Protein AF-A0A409X1B3-F1 (afdb_monomer)

Organism: Psilocybe cyanescens (NCBI:txid93625)

Foldseek 3Di:
DLVLLLQLLCCLQCVVVVVVVVVVVVVVVVVVCVVCVPPDDPVRVVVVVLVVCVVVVVPPDDSPDDPVVPPPVPVPNDPVDDDDPVVVVPDDPPDDDPVPDPDQVVCVVVVNHDRDPVNNVVLCVQCPPDDSHDCPVPSSPVVSVVSSVSVVVVVD

pLDDT: mean 72.71, std 12.33, range [49.03, 90.94]

Sequence (156 aa):
MELPVNCICFFLVYHHCIQHSFNETVVSWNLHKVCTAGNKSPLALYQINHEHAINQVYWTGDLGDDVEDVEEEGYGRDPEESSPPADELKVDPKAANYNKFPDTEHERNAGLFINDDEEIKQARGHLDGMDLEADDGNFGIDIYCIAVSRLATLME

Secondary structure (DSSP, 8-state):
-HHHHHHHHHHHHHHHHHHHHHHHHHHHHHHHHHHTTTPPPHHHHHHHHHHHHHHTTS--S---S-GGGS-TTTTT--TTSPPPPHHHHS---SS--GGG-SSHHHHHHTT-PPPPHHHHHHHHHHTTT--TT---SSTTHHHHHHHHHHHHHH--

Radius of gyration: 26.21 Å; Cα contacts (8 Å, |Δi|>4): 55; chains: 1; bounding box: 46×42×72 Å

Structure (mmCIF, N/CA/C/O backbone):
data_AF-A0A409X1B3-F1
#
_entry.id   AF-A0A409X1B3-F1
#
loop_
_atom_site.group_PDB
_atom_site.id
_atom_site.type_symbol
_atom_site.label_atom_id
_atom_site.label_alt_id
_atom_site.label_comp_id
_atom_site.label_asym_id
_atom_site.label_entity_id
_atom_site.label_seq_id
_atom_site.pdbx_PDB_ins_code
_atom_site.Cartn_x
_atom_site.Cartn_y
_atom_site.Cartn_z
_atom_site.occupancy
_atom_site.B_iso_or_equiv
_atom_site.auth_seq_id
_atom_site.auth_comp_id
_atom_site.auth_asym_id
_atom_site.auth_atom_id
_atom_site.pdbx_PDB_model_num
ATOM 1 N N . MET A 1 1 ? -10.830 9.463 22.609 1.00 49.03 1 MET A N 1
ATOM 2 C CA . MET A 1 1 ? -10.888 7.989 22.521 1.00 49.03 1 MET A CA 1
ATOM 3 C C . MET A 1 1 ? -11.023 7.482 21.081 1.00 49.03 1 MET A C 1
ATOM 5 O O . MET A 1 1 ? -10.736 6.323 20.848 1.00 49.03 1 MET A O 1
ATOM 9 N N . GLU A 1 2 ? -11.382 8.333 20.108 1.00 57.16 2 GLU A N 1
ATOM 10 C CA . GLU A 1 2 ? -11.571 7.932 18.698 1.00 57.16 2 GLU A CA 1
ATOM 11 C C . GLU A 1 2 ? -10.265 7.784 17.894 1.00 57.16 2 GLU A C 1
ATOM 13 O O . GLU A 1 2 ? -10.163 6.922 17.028 1.00 57.16 2 GLU A O 1
ATOM 18 N N . LEU A 1 3 ? -9.240 8.593 18.187 1.00 63.16 3 LEU A N 1
ATOM 19 C CA . LEU A 1 3 ? -7.949 8.560 17.479 1.00 63.16 3 LEU A CA 1
ATOM 20 C C . LEU A 1 3 ? -7.246 7.182 17.524 1.00 63.16 3 LEU A C 1
ATOM 22 O O . LEU A 1 3 ? -6.857 6.704 16.462 1.00 63.16 3 LEU A O 1
ATOM 26 N N . PRO A 1 4 ? -7.123 6.499 18.683 1.00 76.38 4 PRO A N 1
ATOM 27 C CA . PRO A 1 4 ? -6.436 5.206 18.761 1.00 76.38 4 PRO A CA 1
ATOM 28 C C . PRO A 1 4 ? -7.137 4.090 17.976 1.00 76.38 4 PRO A C 1
ATOM 30 O O . PRO A 1 4 ? -6.485 3.345 17.251 1.00 76.38 4 PRO A O 1
ATOM 33 N N . VAL A 1 5 ? -8.4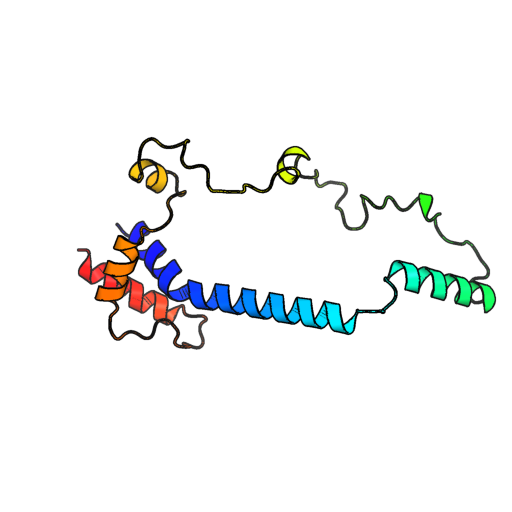70 4.004 18.073 1.00 82.06 5 VAL A N 1
ATOM 34 C CA . VAL A 1 5 ? -9.261 2.985 17.362 1.00 82.06 5 VAL A CA 1
ATOM 35 C C . VAL A 1 5 ? -9.111 3.153 15.857 1.00 82.06 5 VAL A C 1
ATOM 37 O O . VAL A 1 5 ? -8.856 2.184 15.147 1.00 82.06 5 VAL A O 1
ATOM 40 N N . ASN A 1 6 ? -9.197 4.394 15.374 1.00 84.62 6 ASN A N 1
ATOM 41 C CA . ASN A 1 6 ? -9.030 4.685 13.958 1.00 84.62 6 ASN A CA 1
ATOM 42 C C . ASN A 1 6 ? -7.631 4.303 13.461 1.00 84.62 6 ASN A C 1
ATOM 44 O O . ASN A 1 6 ? -7.535 3.646 12.429 1.00 84.62 6 ASN A O 1
ATOM 48 N N . CYS A 1 7 ? -6.562 4.639 14.194 1.00 83.44 7 CYS A N 1
ATOM 49 C CA . CYS A 1 7 ? -5.191 4.265 13.825 1.00 83.44 7 CYS A CA 1
ATOM 50 C C . CYS A 1 7 ? -4.994 2.746 13.732 1.00 83.44 7 CYS A C 1
ATOM 52 O O . CYS A 1 7 ? -4.337 2.259 12.809 1.00 83.44 7 CYS A O 1
ATOM 54 N N . ILE A 1 8 ? -5.571 1.988 14.666 1.00 86.88 8 ILE A N 1
ATOM 55 C CA . ILE A 1 8 ? -5.484 0.525 14.663 1.00 86.88 8 ILE A CA 1
ATOM 56 C C . ILE A 1 8 ? -6.303 -0.061 13.509 1.00 86.88 8 ILE A C 1
ATOM 58 O O . ILE A 1 8 ? -5.796 -0.912 12.780 1.00 86.88 8 ILE A O 1
ATOM 62 N N . CYS A 1 9 ? -7.528 0.421 13.282 1.00 88.06 9 CYS A N 1
ATOM 63 C CA . CYS A 1 9 ? -8.351 0.000 12.146 1.00 88.06 9 CYS A CA 1
ATOM 64 C C . CYS A 1 9 ? -7.681 0.308 10.806 1.00 88.06 9 CYS A C 1
ATOM 66 O O . CYS A 1 9 ? -7.701 -0.537 9.913 1.00 88.06 9 CYS A O 1
ATOM 68 N N . PHE A 1 10 ? -7.056 1.482 10.665 1.00 88.38 10 PHE A N 1
ATOM 69 C CA . PHE A 1 10 ? -6.308 1.829 9.459 1.00 88.38 10 PHE A CA 1
ATOM 70 C C . PHE A 1 10 ? -5.182 0.834 9.205 1.00 88.38 10 PHE A C 1
ATOM 72 O O . PHE A 1 10 ? -5.052 0.328 8.093 1.00 88.38 10 PHE A O 1
ATOM 79 N N . PHE A 1 11 ? -4.404 0.514 10.239 1.00 88.38 11 PHE A N 1
ATOM 80 C CA . PHE A 1 11 ? -3.341 -0.473 10.118 1.00 88.38 11 PHE A CA 1
ATOM 81 C C . PHE A 1 11 ? -3.897 -1.857 9.757 1.00 88.38 11 PHE A C 1
ATOM 83 O O . PHE A 1 11 ? -3.458 -2.456 8.784 1.00 88.38 11 PHE A O 1
ATOM 90 N N . LEU A 1 12 ? -4.889 -2.360 10.490 1.00 88.88 12 LEU A N 1
ATOM 91 C CA . LEU A 1 12 ? -5.412 -3.712 10.290 1.00 88.88 12 LEU A CA 1
ATOM 92 C C . LEU A 1 12 ? -6.065 -3.917 8.920 1.00 88.88 12 LEU A C 1
ATOM 94 O O . LEU A 1 12 ? -5.871 -4.973 8.323 1.00 88.88 12 LEU A O 1
ATOM 98 N N . VAL A 1 13 ? -6.812 -2.926 8.433 1.00 89.31 13 VAL A N 1
ATOM 99 C CA . VAL A 1 13 ? -7.544 -3.031 7.166 1.00 89.31 13 VAL A CA 1
ATOM 100 C C . VAL A 1 13 ? -6.647 -2.692 5.982 1.00 89.31 13 VAL A C 1
ATOM 102 O O . VAL A 1 13 ? -6.591 -3.459 5.035 1.00 89.31 13 VAL A O 1
ATOM 105 N N . TYR A 1 14 ? -5.886 -1.597 6.017 1.00 88.25 14 TYR A N 1
ATOM 106 C CA . TYR A 1 14 ? -5.183 -1.124 4.816 1.00 88.25 14 TYR A CA 1
ATOM 107 C C . TYR A 1 14 ? -3.750 -1.635 4.676 1.00 88.25 14 TYR A C 1
ATOM 109 O O . TYR A 1 14 ? -3.173 -1.510 3.594 1.00 88.25 14 TYR A O 1
ATOM 117 N N . HIS A 1 15 ? -3.153 -2.228 5.717 1.00 87.75 15 HIS A N 1
ATOM 118 C CA . HIS A 1 15 ? -1.778 -2.729 5.628 1.00 87.75 15 HIS A CA 1
ATOM 119 C C . HIS A 1 15 ? -1.600 -3.729 4.480 1.00 87.75 15 HIS A C 1
ATOM 121 O O . HIS A 1 15 ? -0.628 -3.626 3.731 1.00 87.75 15 HIS A O 1
ATOM 127 N N . HIS A 1 16 ? -2.554 -4.645 4.290 1.00 84.06 16 HIS A N 1
ATOM 128 C CA . HIS A 1 16 ? -2.475 -5.635 3.217 1.00 84.06 16 HIS A CA 1
ATOM 129 C C . HIS A 1 16 ? -2.553 -4.978 1.826 1.00 84.06 16 HIS A C 1
ATOM 131 O O . HIS A 1 16 ? -1.721 -5.283 0.974 1.00 84.06 16 HIS A O 1
ATOM 137 N N . CYS A 1 17 ? -3.461 -4.015 1.615 1.00 81.00 17 CYS A N 1
ATOM 138 C CA . CYS A 1 17 ? -3.581 -3.249 0.367 1.00 81.00 17 CYS A CA 1
ATOM 139 C C . CYS A 1 17 ? -2.289 -2.500 0.016 1.00 81.00 17 CYS A C 1
ATOM 141 O O . CYS A 1 17 ? -1.826 -2.528 -1.130 1.00 81.00 17 CYS A O 1
ATOM 143 N N . ILE A 1 18 ? -1.692 -1.838 1.013 1.00 85.06 18 ILE A N 1
ATOM 144 C CA . ILE A 1 18 ? -0.443 -1.083 0.856 1.00 85.06 18 ILE A CA 1
ATOM 145 C C . ILE A 1 18 ? 0.697 -2.042 0.507 1.00 85.06 18 ILE A C 1
ATOM 147 O O . ILE A 1 18 ? 1.438 -1.810 -0.451 1.00 85.06 18 ILE A O 1
ATOM 151 N N . GLN A 1 19 ? 0.814 -3.148 1.244 1.00 86.44 19 GLN A N 1
ATOM 152 C CA . GLN A 1 19 ? 1.849 -4.146 1.001 1.00 86.44 19 GLN A CA 1
ATOM 153 C C . GLN A 1 19 ? 1.685 -4.817 -0.368 1.00 86.44 19 GLN A C 1
ATOM 155 O O . GLN A 1 19 ? 2.677 -5.065 -1.054 1.00 86.44 19 GLN A O 1
ATOM 160 N N . HIS A 1 20 ? 0.448 -5.086 -0.785 1.00 84.56 20 HIS A N 1
ATOM 161 C CA . HIS A 1 20 ? 0.140 -5.638 -2.098 1.00 84.56 20 HIS A CA 1
ATOM 162 C C . HIS A 1 20 ? 0.585 -4.687 -3.215 1.00 84.56 20 HIS A C 1
ATOM 164 O O . HIS A 1 20 ? 1.402 -5.076 -4.047 1.00 84.56 20 HIS A O 1
ATOM 170 N N . SER A 1 21 ? 0.167 -3.419 -3.157 1.00 82.88 21 SER A N 1
ATOM 171 C CA . SER A 1 21 ? 0.582 -2.376 -4.111 1.00 82.88 21 SER A CA 1
ATOM 172 C C . SER A 1 21 ? 2.106 -2.229 -4.190 1.00 82.88 21 SER A C 1
ATOM 174 O O . SER A 1 21 ? 2.686 -2.088 -5.272 1.00 82.88 21 SER A O 1
ATOM 176 N N . PHE A 1 22 ? 2.782 -2.294 -3.040 1.00 88.69 22 PHE A N 1
ATOM 177 C CA . PHE A 1 22 ? 4.240 -2.253 -2.984 1.00 88.69 22 PHE A CA 1
ATOM 178 C C . PHE A 1 22 ? 4.870 -3.461 -3.691 1.00 88.69 22 PHE A C 1
ATOM 180 O O . PHE A 1 22 ? 5.765 -3.298 -4.523 1.00 88.69 22 PHE A O 1
ATOM 187 N N . ASN A 1 23 ? 4.379 -4.670 -3.410 1.00 88.69 23 ASN A N 1
ATOM 188 C CA . ASN A 1 23 ? 4.866 -5.894 -4.042 1.00 88.69 23 ASN A CA 1
ATOM 189 C C . ASN A 1 23 ? 4.668 -5.860 -5.566 1.00 88.69 23 ASN A C 1
ATOM 191 O O . ASN A 1 23 ? 5.591 -6.200 -6.309 1.00 88.69 23 ASN A O 1
ATOM 195 N N . GLU A 1 24 ? 3.506 -5.406 -6.040 1.00 88.44 24 GLU A N 1
ATOM 196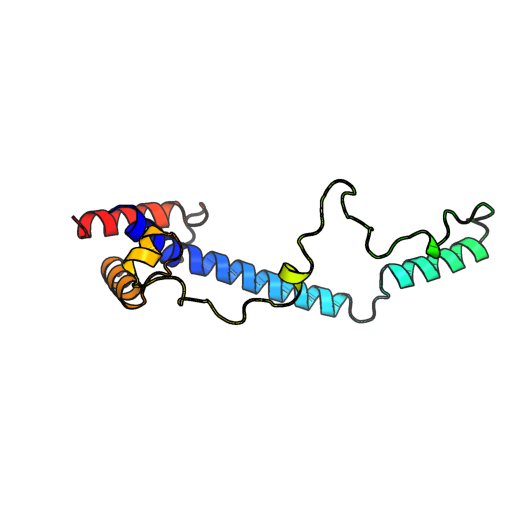 C CA . GLU A 1 24 ? 3.235 -5.243 -7.472 1.00 88.44 24 GLU A CA 1
ATOM 197 C C . GLU A 1 24 ? 4.188 -4.240 -8.127 1.00 88.44 24 GLU A C 1
ATOM 199 O O . GLU A 1 24 ? 4.739 -4.507 -9.198 1.00 88.44 24 GLU A O 1
ATOM 204 N N . THR A 1 25 ? 4.457 -3.120 -7.455 1.00 86.69 25 THR A N 1
ATOM 205 C CA . THR A 1 25 ? 5.406 -2.106 -7.934 1.00 86.69 25 THR A CA 1
ATOM 206 C C . THR A 1 25 ? 6.811 -2.686 -8.071 1.00 86.69 25 THR A C 1
ATOM 208 O O . THR A 1 25 ? 7.474 -2.471 -9.088 1.00 86.69 25 THR A O 1
ATOM 211 N N . VAL A 1 26 ? 7.263 -3.478 -7.095 1.00 86.50 26 VAL A N 1
ATOM 212 C CA . VAL A 1 26 ? 8.567 -4.157 -7.154 1.00 86.50 26 VAL A CA 1
ATOM 213 C C . VAL A 1 26 ? 8.628 -5.138 -8.326 1.00 86.50 26 VAL A C 1
ATOM 215 O O . VAL A 1 26 ? 9.625 -5.169 -9.052 1.00 86.50 26 VAL A O 1
ATOM 218 N N . VAL A 1 27 ? 7.572 -5.926 -8.544 1.00 88.06 27 VAL A N 1
ATOM 219 C CA . VAL A 1 27 ? 7.495 -6.868 -9.672 1.00 88.06 27 VAL A CA 1
ATOM 220 C C . VAL A 1 27 ? 7.528 -6.122 -11.005 1.00 88.06 27 VAL A C 1
ATOM 222 O O . VAL A 1 27 ? 8.329 -6.474 -11.873 1.00 88.06 27 VAL A O 1
ATOM 225 N N . SER A 1 28 ? 6.723 -5.069 -11.149 1.00 86.06 28 SER A N 1
ATOM 226 C CA . SER A 1 28 ? 6.675 -4.223 -12.345 1.00 86.06 28 SER A CA 1
ATOM 227 C C . SER A 1 28 ? 8.032 -3.579 -12.634 1.00 86.06 28 SER A C 1
ATOM 229 O O . SER A 1 28 ? 8.530 -3.638 -13.759 1.00 86.06 28 SER A O 1
ATOM 231 N N . TRP A 1 29 ? 8.698 -3.054 -11.605 1.00 81.88 29 TRP A N 1
ATOM 232 C CA . TRP A 1 29 ? 10.029 -2.467 -11.729 1.00 81.88 29 TRP A CA 1
ATOM 233 C C . TRP A 1 29 ? 11.090 -3.488 -12.148 1.00 81.88 29 TRP A C 1
ATOM 235 O O . TRP A 1 29 ? 11.924 -3.207 -13.012 1.00 81.88 29 TRP A O 1
ATOM 245 N N . ASN A 1 30 ? 11.059 -4.690 -11.572 1.00 81.44 30 ASN A N 1
ATOM 246 C CA . ASN A 1 30 ? 11.969 -5.766 -11.954 1.00 81.44 30 ASN A CA 1
ATOM 247 C C . ASN A 1 30 ? 11.716 -6.233 -13.392 1.00 81.44 30 ASN A C 1
ATOM 249 O O . ASN A 1 30 ? 12.672 -6.431 -14.142 1.00 81.44 30 ASN A O 1
ATOM 253 N N . LEU A 1 31 ? 10.451 -6.358 -13.797 1.00 83.56 31 LEU A N 1
ATOM 254 C CA . LEU A 1 31 ? 10.081 -6.679 -15.172 1.00 83.56 31 LEU A CA 1
ATOM 255 C C . LEU A 1 31 ? 10.575 -5.598 -16.134 1.00 83.56 31 LEU A C 1
ATOM 257 O O . LEU A 1 31 ? 11.229 -5.929 -17.119 1.00 83.56 31 LEU A O 1
ATOM 261 N N . HIS A 1 32 ? 10.341 -4.322 -15.819 1.00 80.31 32 HIS A N 1
ATOM 262 C CA . HIS A 1 32 ? 10.858 -3.196 -16.590 1.00 80.31 32 HIS A CA 1
ATOM 263 C C . HIS A 1 32 ? 12.377 -3.296 -16.735 1.00 80.31 32 HIS A C 1
ATOM 265 O O . HIS A 1 32 ? 12.872 -3.311 -17.858 1.00 80.31 32 HIS A O 1
ATOM 271 N N . LYS A 1 33 ? 13.113 -3.479 -15.629 1.00 73.00 33 LYS A N 1
ATOM 272 C CA . LYS A 1 33 ? 14.572 -3.665 -15.648 1.00 73.00 33 LYS A CA 1
ATOM 273 C C . LYS A 1 33 ? 15.015 -4.795 -16.572 1.00 73.00 33 LYS A C 1
ATOM 275 O O . LYS A 1 33 ? 15.969 -4.596 -17.317 1.00 73.00 33 LYS A O 1
ATOM 280 N N . VAL A 1 34 ? 14.346 -5.950 -16.533 1.00 76.75 34 VAL A N 1
ATOM 281 C CA . VAL A 1 34 ? 14.648 -7.100 -17.403 1.00 76.75 34 VAL A CA 1
ATOM 282 C C . VAL A 1 34 ? 14.328 -6.785 -18.865 1.00 76.75 34 VAL A C 1
ATOM 284 O O . VAL A 1 34 ? 15.152 -7.049 -19.734 1.00 76.75 34 VAL A O 1
ATOM 287 N N . CYS A 1 35 ? 13.176 -6.178 -19.150 1.00 72.31 35 CYS A N 1
ATOM 288 C CA . CYS A 1 35 ? 12.778 -5.784 -20.504 1.00 72.31 35 CYS A CA 1
ATOM 289 C C . CYS A 1 35 ? 13.680 -4.693 -21.093 1.00 72.31 35 CYS A C 1
ATOM 291 O O . CYS A 1 35 ? 13.869 -4.638 -22.307 1.00 72.31 35 CYS A O 1
ATOM 293 N N . THR A 1 36 ? 14.250 -3.835 -20.248 1.00 70.88 36 THR A N 1
ATOM 294 C CA . THR A 1 36 ? 15.219 -2.812 -20.647 1.00 70.88 36 THR A CA 1
ATOM 295 C C . THR A 1 36 ? 16.668 -3.267 -20.506 1.00 70.88 36 THR A C 1
ATOM 297 O O . THR A 1 36 ? 17.575 -2.493 -20.809 1.00 70.88 36 THR A O 1
ATOM 300 N N . ALA A 1 37 ? 16.924 -4.501 -20.062 1.00 57.03 37 ALA A N 1
ATOM 301 C CA . ALA A 1 37 ? 18.278 -5.016 -19.916 1.00 57.03 37 ALA A CA 1
ATOM 302 C C . ALA A 1 37 ? 18.917 -5.160 -21.304 1.00 57.03 37 ALA A C 1
ATOM 304 O O . ALA A 1 37 ? 18.530 -6.010 -22.101 1.00 57.03 37 ALA A O 1
ATOM 305 N N . GLY A 1 38 ? 19.893 -4.300 -21.599 1.00 63.00 38 GLY A N 1
ATOM 306 C CA . GLY A 1 38 ? 20.544 -4.228 -22.910 1.00 63.00 38 GLY A CA 1
ATOM 307 C C . GLY A 1 38 ? 19.907 -3.231 -23.882 1.00 63.00 38 GLY A C 1
ATOM 308 O O . GLY A 1 38 ? 20.499 -2.962 -24.929 1.00 63.00 38 GLY A O 1
ATOM 309 N N . ASN A 1 39 ? 18.771 -2.617 -23.527 1.00 68.25 39 ASN A N 1
ATOM 310 C CA . ASN A 1 39 ? 18.321 -1.423 -24.230 1.00 68.25 39 ASN A CA 1
ATOM 311 C C . ASN A 1 39 ? 19.298 -0.292 -23.927 1.00 68.25 39 ASN A C 1
ATOM 313 O O . ASN A 1 39 ? 19.721 -0.079 -22.789 1.00 68.25 39 ASN A O 1
ATOM 317 N N . LYS A 1 40 ? 19.676 0.427 -24.979 1.00 65.38 40 LYS A N 1
ATOM 318 C CA . LYS A 1 40 ? 20.499 1.622 -24.843 1.00 65.38 40 LYS A CA 1
ATOM 319 C C . LYS A 1 40 ? 19.715 2.642 -24.019 1.00 65.38 40 LYS A C 1
ATOM 321 O O . LYS A 1 40 ? 18.501 2.760 -24.185 1.00 65.38 40 LYS A O 1
ATOM 326 N N . SER A 1 41 ? 20.400 3.342 -23.115 1.00 69.31 41 SER A N 1
ATOM 327 C CA . SER A 1 41 ? 19.774 4.425 -22.355 1.00 69.31 41 SER A CA 1
ATOM 328 C C . SER A 1 41 ? 19.151 5.445 -23.319 1.00 69.31 41 SER A C 1
ATOM 330 O O . SER A 1 41 ? 19.613 5.550 -24.460 1.00 69.31 41 SER A O 1
ATOM 332 N N . PRO A 1 42 ? 18.133 6.216 -22.901 1.00 68.25 42 PRO A N 1
ATOM 333 C CA . PRO A 1 42 ? 17.559 7.269 -23.740 1.00 68.25 42 PRO A CA 1
ATOM 334 C C . PRO A 1 42 ? 18.621 8.198 -24.348 1.00 68.25 42 PRO A C 1
ATOM 336 O O . PRO A 1 42 ? 18.540 8.521 -25.528 1.00 68.25 42 PRO A O 1
ATOM 339 N N . LEU A 1 43 ? 19.677 8.517 -23.589 1.00 70.62 43 LEU A N 1
ATOM 340 C CA . LEU A 1 43 ? 20.831 9.281 -24.065 1.00 70.62 43 LEU A CA 1
ATOM 341 C C . LEU A 1 43 ? 21.606 8.556 -25.178 1.00 70.62 43 LEU A C 1
ATOM 343 O O . LEU A 1 43 ? 21.903 9.139 -26.216 1.00 70.62 43 LEU A O 1
ATOM 347 N N . ALA A 1 44 ? 21.899 7.267 -25.001 1.00 69.38 44 ALA A N 1
ATOM 348 C CA . ALA A 1 44 ? 22.589 6.478 -26.017 1.00 69.38 44 ALA A CA 1
ATOM 349 C C . ALA A 1 44 ? 21.724 6.262 -27.276 1.00 69.38 44 ALA A C 1
ATOM 351 O O . ALA A 1 44 ? 22.254 6.215 -28.385 1.00 69.38 44 ALA A O 1
ATOM 352 N N . LEU A 1 45 ? 20.396 6.157 -27.136 1.00 69.06 45 LEU A N 1
ATOM 353 C CA . LEU A 1 45 ? 19.461 6.144 -28.268 1.00 69.06 45 LEU A CA 1
ATOM 354 C C . LEU A 1 45 ? 19.429 7.496 -28.989 1.00 69.06 45 LEU A C 1
ATOM 356 O O . LEU A 1 45 ? 19.454 7.517 -30.218 1.00 69.06 45 LEU A O 1
ATOM 360 N N . TYR A 1 46 ? 19.419 8.606 -28.245 1.00 73.62 46 TYR A N 1
ATOM 361 C CA . TYR A 1 46 ? 19.506 9.955 -28.803 1.00 73.62 46 TYR A CA 1
ATOM 362 C C . TYR A 1 46 ? 20.785 10.135 -29.621 1.00 73.62 46 TYR A C 1
ATOM 364 O O . TYR A 1 46 ? 20.698 10.514 -30.782 1.00 73.62 46 TYR A O 1
ATOM 372 N N . GLN A 1 47 ? 21.947 9.773 -29.072 1.00 73.88 47 GLN A N 1
ATOM 373 C CA . GLN A 1 47 ? 23.237 9.886 -29.763 1.00 73.88 47 GLN A CA 1
ATOM 374 C C . GLN A 1 47 ? 23.262 9.102 -31.084 1.00 73.88 47 GLN A C 1
ATOM 376 O O . GLN A 1 47 ? 23.692 9.625 -32.109 1.00 73.88 47 GLN A O 1
ATOM 381 N N . ILE A 1 48 ? 22.725 7.878 -31.100 1.00 72.38 48 ILE A N 1
ATOM 382 C CA . ILE A 1 48 ? 22.653 7.058 -32.323 1.00 72.38 48 ILE A CA 1
ATOM 383 C C . ILE A 1 48 ? 21.700 7.658 -33.349 1.00 72.38 48 ILE A C 1
ATOM 385 O O . ILE A 1 48 ? 22.005 7.684 -34.541 1.00 72.38 48 ILE A O 1
ATOM 389 N N . ASN A 1 49 ? 20.539 8.132 -32.899 1.00 72.69 49 ASN A N 1
ATOM 390 C CA . ASN A 1 49 ? 19.568 8.767 -33.781 1.00 72.69 49 ASN A CA 1
ATOM 391 C C . ASN A 1 49 ? 20.107 10.092 -34.333 1.00 72.69 49 ASN A C 1
ATOM 393 O O . ASN A 1 49 ? 19.885 10.385 -35.504 1.00 72.69 49 ASN A O 1
ATOM 397 N N . HIS A 1 50 ? 20.858 10.844 -33.528 1.00 70.94 50 HIS A N 1
ATOM 398 C CA . HIS A 1 50 ? 21.533 12.079 -33.912 1.00 70.94 50 HIS A CA 1
ATOM 399 C C . HIS A 1 50 ? 22.598 11.818 -34.987 1.00 70.94 50 HIS A C 1
ATOM 401 O O . HIS A 1 50 ? 22.552 12.424 -36.058 1.00 70.94 50 HIS A O 1
ATOM 407 N N . GLU A 1 51 ? 23.488 10.841 -34.778 1.00 72.19 51 GLU A N 1
ATOM 408 C CA . GLU A 1 51 ? 24.460 10.413 -35.796 1.00 72.19 51 GLU A CA 1
ATOM 409 C C . GLU A 1 51 ? 23.774 9.951 -37.090 1.00 72.19 51 GLU A C 1
ATOM 411 O O . GLU A 1 51 ? 24.199 10.299 -38.194 1.00 72.19 51 GLU A O 1
ATOM 416 N N . HIS A 1 52 ? 22.688 9.185 -36.982 1.00 72.69 52 HIS A N 1
ATOM 417 C CA . HIS A 1 52 ? 21.943 8.706 -38.143 1.00 72.69 52 HIS A CA 1
ATOM 418 C C . HIS A 1 52 ? 21.229 9.847 -38.894 1.00 72.69 52 HIS A C 1
ATOM 420 O O . HIS A 1 52 ? 21.210 9.851 -40.126 1.00 72.69 52 HIS A O 1
ATOM 426 N N . ALA A 1 53 ? 20.674 10.832 -38.181 1.00 71.56 53 ALA A N 1
ATOM 427 C CA . ALA A 1 53 ? 20.001 11.997 -38.759 1.00 71.56 53 ALA A CA 1
ATOM 428 C C . ALA A 1 53 ? 20.972 12.941 -39.489 1.00 71.56 53 ALA A C 1
ATOM 430 O O . ALA A 1 53 ? 20.641 13.421 -40.578 1.00 71.56 53 ALA A O 1
ATOM 431 N N . ILE A 1 54 ? 22.181 13.142 -38.947 1.00 69.62 54 ILE A N 1
ATOM 432 C CA . ILE A 1 54 ? 23.273 13.869 -39.616 1.00 69.62 54 ILE A CA 1
ATOM 433 C C . ILE A 1 54 ? 23.700 13.130 -40.890 1.00 69.62 54 ILE A C 1
ATOM 435 O O . ILE A 1 54 ? 23.745 13.718 -41.971 1.00 69.62 54 ILE A O 1
ATOM 439 N N . ASN A 1 55 ? 23.953 11.8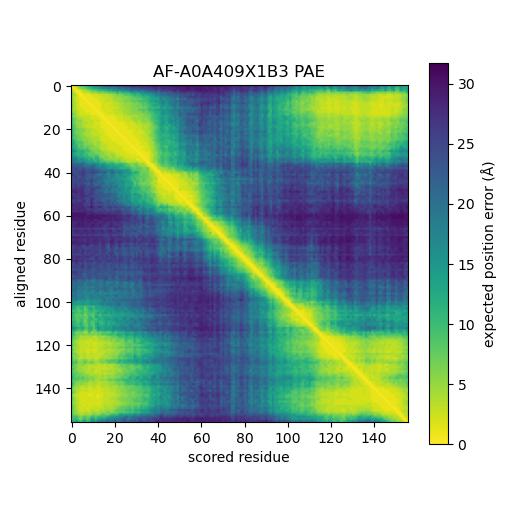21 -40.793 1.00 73.00 55 ASN A N 1
ATOM 440 C CA . ASN A 1 55 ? 24.429 11.016 -41.924 1.00 73.00 55 ASN A CA 1
ATOM 441 C C . ASN A 1 55 ? 23.399 10.879 -43.058 1.00 73.00 55 ASN A C 1
ATOM 443 O O . ASN A 1 55 ? 23.781 10.680 -44.211 1.00 73.00 55 ASN A O 1
ATOM 447 N N . GLN A 1 56 ? 22.103 10.990 -42.752 1.00 76.12 56 GLN A N 1
ATOM 448 C CA . GLN A 1 56 ? 21.025 10.975 -43.745 1.00 76.12 56 GLN A CA 1
ATOM 449 C C . GLN A 1 56 ? 20.558 12.368 -44.185 1.00 76.12 56 GLN A C 1
ATOM 451 O O . GLN A 1 56 ? 19.585 12.465 -44.931 1.00 76.12 56 GLN A O 1
ATOM 456 N N . VAL A 1 57 ? 21.262 13.439 -43.794 1.00 66.50 57 VAL A N 1
ATOM 457 C CA . VAL A 1 57 ? 20.998 14.809 -44.279 1.00 66.50 57 VAL A CA 1
ATOM 458 C C . VAL A 1 57 ? 19.611 15.333 -43.842 1.00 66.50 57 VAL A C 1
ATOM 460 O O . VAL A 1 57 ? 19.130 16.336 -44.356 1.00 66.50 57 VAL A O 1
ATOM 463 N N . TYR A 1 58 ? 18.955 14.689 -42.865 1.00 60.59 58 TYR A N 1
ATOM 464 C CA . TYR A 1 58 ? 17.706 15.195 -42.273 1.00 60.59 58 TYR A CA 1
ATOM 465 C C . TYR A 1 58 ? 17.962 16.408 -41.374 1.00 60.59 58 TYR A C 1
ATOM 467 O O . TYR A 1 58 ? 17.119 17.298 -41.279 1.00 60.59 58 TYR A O 1
ATOM 475 N N . TRP A 1 59 ? 19.144 16.462 -40.756 1.00 60.09 59 TRP A N 1
ATOM 476 C CA . TRP A 1 59 ? 19.645 17.619 -40.022 1.00 60.09 59 TRP A CA 1
ATOM 477 C C . TRP A 1 59 ? 20.767 18.299 -40.804 1.00 60.09 59 TRP A C 1
ATOM 479 O O . TRP A 1 59 ? 21.953 18.090 -40.569 1.00 60.09 59 TRP A O 1
ATOM 489 N N . THR A 1 60 ? 20.376 19.119 -41.776 1.00 53.31 60 THR A N 1
ATOM 490 C CA . THR A 1 60 ? 21.245 20.117 -42.412 1.00 53.31 60 THR A CA 1
ATOM 491 C C . THR A 1 60 ? 20.944 21.482 -41.814 1.00 53.31 60 THR A C 1
ATOM 493 O O . THR A 1 60 ? 20.169 22.253 -42.379 1.00 53.31 60 THR A O 1
ATOM 496 N N . GLY A 1 61 ? 21.494 21.767 -40.640 1.00 67.69 61 GLY A N 1
ATOM 497 C CA . GLY A 1 61 ? 21.232 23.017 -39.939 1.00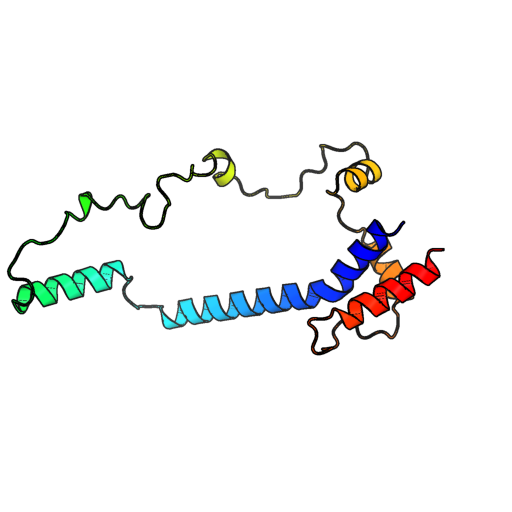 67.69 61 GLY A CA 1
ATOM 498 C C . GLY A 1 61 ? 21.800 23.028 -38.529 1.00 67.69 61 GLY A C 1
ATOM 499 O O . GLY A 1 61 ? 22.526 22.114 -38.149 1.00 67.69 61 GLY A O 1
ATOM 500 N N . ASP A 1 62 ? 21.461 24.098 -37.814 1.00 59.91 62 ASP A N 1
ATOM 501 C CA . ASP A 1 62 ? 21.816 24.352 -36.420 1.00 59.91 62 ASP A CA 1
ATOM 502 C C . ASP A 1 62 ? 21.567 23.114 -35.543 1.00 59.91 62 ASP A C 1
ATOM 504 O O . ASP A 1 62 ? 20.485 22.525 -35.598 1.00 59.91 62 ASP A O 1
ATOM 508 N N . LEU A 1 63 ? 22.587 22.702 -34.784 1.00 56.81 63 LEU A N 1
ATOM 509 C CA . LEU A 1 63 ? 22.607 21.458 -33.998 1.00 56.81 63 LEU A CA 1
ATOM 510 C C . LEU A 1 63 ? 21.727 21.537 -32.736 1.00 56.81 63 LEU A C 1
ATOM 512 O O . LEU A 1 63 ? 21.640 20.563 -31.992 1.00 56.81 63 LEU A O 1
ATOM 516 N N . GLY A 1 64 ? 21.043 22.668 -32.534 1.00 61.88 64 GLY A N 1
ATOM 517 C CA . GLY A 1 64 ? 20.442 23.024 -31.255 1.00 61.88 64 GLY A CA 1
ATOM 518 C C . GLY A 1 64 ? 21.504 23.526 -30.278 1.00 61.88 64 GLY A C 1
ATOM 519 O O . GLY A 1 64 ? 22.666 23.697 -30.647 1.00 61.88 64 GLY A O 1
ATOM 520 N N . ASP A 1 65 ? 21.079 23.774 -29.042 1.00 62.16 65 ASP A N 1
ATOM 521 C CA . ASP A 1 65 ? 21.976 24.162 -27.952 1.00 62.16 65 ASP A CA 1
ATOM 522 C C . ASP A 1 65 ? 22.977 23.033 -27.651 1.00 62.16 65 ASP A C 1
ATOM 524 O O . ASP A 1 65 ? 22.677 21.848 -27.864 1.00 62.16 65 ASP A O 1
ATOM 528 N N . ASP A 1 66 ? 24.181 23.392 -27.201 1.00 59.72 66 ASP A N 1
ATOM 529 C CA . ASP A 1 66 ? 25.239 22.416 -26.954 1.00 59.72 66 ASP A CA 1
ATOM 530 C C . ASP A 1 66 ? 24.802 21.455 -25.835 1.00 59.72 66 ASP A C 1
ATOM 532 O O . ASP A 1 66 ? 24.072 21.818 -24.913 1.00 59.72 66 ASP A O 1
ATOM 536 N N . VAL A 1 67 ? 25.257 20.203 -25.878 1.00 59.25 67 VAL A N 1
ATOM 537 C CA . VAL A 1 67 ? 24.979 19.245 -24.795 1.00 59.25 67 VAL A CA 1
ATOM 538 C C . VAL A 1 67 ? 25.620 19.725 -23.486 1.00 59.25 67 VAL A C 1
ATOM 540 O O . VAL A 1 67 ? 25.127 19.388 -22.413 1.00 59.25 67 VAL A O 1
ATOM 543 N N . GLU A 1 68 ? 26.668 20.551 -23.567 1.00 61.34 68 GLU A N 1
ATOM 544 C CA . GLU A 1 68 ? 27.253 21.245 -22.412 1.00 61.34 68 GLU A CA 1
ATOM 545 C C . GLU A 1 68 ? 26.337 22.330 -21.809 1.00 61.34 68 GLU A C 1
ATOM 547 O O . GLU A 1 68 ? 26.504 22.663 -20.636 1.00 61.34 68 GLU A O 1
ATOM 552 N N . ASP A 1 69 ? 25.344 22.829 -22.555 1.00 58.72 69 ASP A N 1
ATOM 553 C CA . ASP A 1 69 ? 24.335 23.782 -22.064 1.00 58.72 69 ASP A CA 1
ATOM 554 C C . ASP A 1 69 ? 23.159 23.075 -21.359 1.00 58.72 69 ASP A C 1
ATOM 556 O O . ASP A 1 69 ? 22.339 23.709 -20.686 1.00 58.72 69 ASP A O 1
ATOM 560 N N . VAL A 1 70 ? 23.067 21.745 -21.477 1.00 57.16 70 VAL A N 1
ATOM 561 C CA . VAL A 1 70 ? 22.105 20.932 -20.732 1.00 57.16 70 VAL A CA 1
ATOM 562 C C . VAL A 1 70 ? 22.676 20.671 -19.341 1.00 57.16 70 VAL A C 1
ATOM 564 O O . VAL A 1 70 ? 23.396 19.699 -19.117 1.00 57.16 70 VAL A O 1
ATOM 567 N N . GLU A 1 71 ? 22.340 21.531 -18.377 1.00 58.16 71 GLU A N 1
ATOM 568 C CA . GLU A 1 71 ? 22.632 21.264 -16.967 1.00 58.16 71 GLU A CA 1
ATOM 569 C C . GLU A 1 71 ? 21.934 19.959 -16.540 1.00 58.16 71 GLU A C 1
ATOM 571 O O . GLU A 1 71 ? 20.719 19.910 -16.328 1.00 58.16 71 GLU A O 1
ATOM 576 N N . GLU A 1 72 ? 22.711 18.879 -16.408 1.00 54.72 72 GLU A N 1
ATOM 577 C CA . GLU A 1 72 ? 22.244 17.542 -16.006 1.00 54.72 72 GLU A CA 1
ATOM 578 C C . GLU A 1 72 ? 21.495 17.579 -14.651 1.00 54.72 72 GLU A C 1
ATOM 580 O O . GLU A 1 72 ? 20.607 16.766 -14.401 1.00 54.72 72 GLU A O 1
ATOM 585 N N . GLU A 1 73 ? 21.789 18.576 -13.804 1.00 55.59 73 GLU A N 1
ATOM 586 C CA . GLU A 1 73 ? 21.142 18.824 -12.504 1.00 55.59 73 GLU A CA 1
ATOM 587 C C . GLU A 1 73 ? 19.788 19.567 -12.584 1.00 55.59 73 GLU A C 1
ATOM 589 O O . GLU A 1 73 ? 19.067 19.636 -11.581 1.00 55.59 73 GLU A O 1
ATOM 594 N N . GLY A 1 74 ? 19.433 20.134 -13.743 1.00 52.41 74 GLY A N 1
ATOM 595 C CA . GLY A 1 74 ? 18.257 20.997 -13.927 1.00 52.41 74 GLY A CA 1
ATOM 596 C C . GLY A 1 74 ? 17.137 20.402 -14.787 1.00 52.41 74 GLY A C 1
ATOM 597 O O . GLY A 1 74 ? 16.032 20.947 -14.826 1.00 52.41 74 GLY A O 1
ATOM 598 N N . TYR A 1 75 ? 17.376 19.281 -15.473 1.00 49.31 75 TYR A N 1
ATOM 599 C CA . TYR A 1 75 ? 16.375 18.690 -16.361 1.00 49.31 75 TYR A CA 1
ATOM 600 C C . TYR A 1 75 ? 15.162 18.161 -15.576 1.00 49.31 75 TYR A C 1
ATOM 602 O O . TYR A 1 75 ? 15.259 17.196 -14.820 1.00 49.31 75 TYR A O 1
ATOM 610 N N . GLY A 1 76 ? 13.997 18.788 -15.773 1.00 55.41 76 GLY A N 1
ATOM 611 C CA . GLY A 1 76 ? 12.749 18.429 -15.086 1.00 55.41 76 GLY A CA 1
ATOM 612 C C . GLY A 1 76 ? 12.564 19.072 -13.708 1.00 55.41 76 GLY A C 1
ATOM 613 O O . GLY A 1 76 ? 11.630 18.704 -12.998 1.00 55.41 76 GLY A O 1
ATOM 614 N N . ARG A 1 77 ? 13.424 20.024 -13.335 1.00 55.47 77 ARG A N 1
ATOM 615 C CA . ARG A 1 77 ? 13.323 20.787 -12.091 1.00 55.47 77 ARG A CA 1
ATOM 616 C C . ARG A 1 77 ? 12.659 22.138 -12.351 1.00 55.47 77 ARG A C 1
ATOM 618 O O . ARG A 1 77 ? 13.016 22.824 -13.305 1.00 55.47 77 ARG A O 1
ATOM 625 N N . ASP A 1 78 ? 11.701 22.520 -11.512 1.00 57.66 78 ASP A N 1
ATOM 626 C CA . ASP A 1 78 ? 11.134 23.867 -11.551 1.00 57.66 78 ASP A CA 1
ATOM 627 C C . ASP A 1 78 ? 12.193 24.865 -11.033 1.00 57.66 78 ASP A C 1
ATOM 629 O O . ASP A 1 78 ? 12.677 24.703 -9.908 1.00 57.66 78 ASP A O 1
ATOM 633 N N . PRO A 1 79 ? 12.610 25.868 -11.832 1.00 59.16 79 PRO A N 1
ATOM 634 C CA . PRO A 1 79 ? 13.622 26.842 -11.423 1.00 59.16 79 PRO A CA 1
ATOM 635 C C . PRO A 1 79 ? 13.187 27.714 -10.234 1.00 59.16 79 PRO A C 1
ATOM 637 O O . PRO A 1 79 ? 14.043 28.335 -9.599 1.00 59.16 79 PRO A O 1
ATOM 640 N N . GLU A 1 80 ? 11.891 27.767 -9.915 1.00 64.44 80 GLU A N 1
ATOM 641 C CA . GLU A 1 80 ? 11.371 28.473 -8.738 1.00 64.44 80 GLU A CA 1
ATOM 642 C C . GLU A 1 80 ? 11.328 27.590 -7.479 1.00 64.44 80 GLU A C 1
ATOM 644 O O . GLU A 1 80 ? 11.162 28.098 -6.365 1.00 64.44 80 GLU A O 1
ATOM 649 N N . GLU A 1 81 ? 11.527 26.278 -7.621 1.00 59.72 81 GLU A N 1
ATOM 650 C CA . GLU A 1 81 ? 11.440 25.324 -6.523 1.00 59.72 81 GLU A CA 1
ATOM 651 C C . GLU A 1 81 ? 12.838 25.055 -5.942 1.00 59.72 81 GLU A C 1
ATOM 653 O O . GLU A 1 81 ? 13.744 24.473 -6.556 1.00 59.72 81 GLU A O 1
ATOM 658 N N . SER A 1 82 ? 13.050 25.530 -4.712 1.00 59.72 82 SER A N 1
ATOM 659 C CA . SER A 1 82 ? 14.284 25.264 -3.978 1.00 59.72 82 SER A CA 1
ATOM 660 C C . SER A 1 82 ? 14.461 23.755 -3.817 1.00 59.72 82 SER A C 1
ATOM 662 O O . SER A 1 82 ? 13.562 23.093 -3.299 1.00 59.72 82 SER A O 1
ATOM 664 N N . SER A 1 83 ? 15.623 23.207 -4.195 1.00 58.56 83 SER A N 1
ATOM 665 C CA . SER A 1 83 ? 15.941 21.828 -3.809 1.00 58.56 83 SER A CA 1
ATOM 666 C C . SER A 1 83 ? 15.860 21.718 -2.291 1.00 58.56 83 SER A C 1
ATOM 668 O O . SER A 1 83 ? 16.345 22.630 -1.607 1.00 58.56 83 SER A O 1
ATOM 670 N N . PRO A 1 84 ? 15.320 20.611 -1.754 1.00 59.19 84 PRO A N 1
ATOM 671 C CA . PRO A 1 84 ? 15.473 20.325 -0.340 1.00 59.19 84 PRO A CA 1
ATOM 672 C C . PRO A 1 84 ? 16.968 20.388 0.030 1.00 59.19 84 PRO A C 1
ATOM 674 O O . PRO A 1 84 ? 17.820 20.019 -0.791 1.00 59.19 84 PRO A O 1
ATOM 677 N N . PRO A 1 85 ? 17.314 20.907 1.223 1.00 63.62 85 PRO A N 1
ATOM 678 C CA . PRO A 1 85 ? 18.697 21.038 1.659 1.00 63.62 85 PRO A CA 1
ATOM 679 C C . PRO A 1 85 ? 19.461 19.727 1.454 1.00 63.62 85 PRO A C 1
ATOM 681 O O . PRO A 1 85 ? 18.979 18.662 1.827 1.00 63.62 85 PRO A O 1
ATOM 684 N N . ALA A 1 86 ? 20.680 19.788 0.911 1.00 57.16 86 ALA A N 1
ATOM 685 C CA . ALA A 1 86 ? 21.499 18.597 0.646 1.00 57.16 86 ALA A CA 1
ATOM 686 C C . ALA A 1 86 ? 21.748 17.721 1.895 1.00 57.16 86 ALA A C 1
ATOM 688 O O . ALA A 1 86 ? 22.102 16.548 1.781 1.00 57.16 86 ALA A O 1
ATOM 689 N N . ASP A 1 87 ? 21.563 18.284 3.089 1.00 57.53 87 ASP A N 1
ATOM 690 C CA . ASP A 1 87 ? 21.664 17.572 4.360 1.00 57.53 87 ASP A CA 1
ATOM 691 C C . ASP A 1 87 ? 20.449 16.666 4.647 1.00 57.53 87 ASP A C 1
ATOM 693 O O . ASP A 1 87 ? 20.605 15.677 5.359 1.00 57.53 87 ASP A O 1
ATOM 697 N N . GLU A 1 88 ? 19.283 16.925 4.045 1.00 53.69 88 GLU A N 1
ATOM 698 C CA . GLU A 1 88 ? 18.110 16.034 4.099 1.00 53.69 88 GLU A CA 1
ATOM 699 C C . GLU A 1 88 ? 18.272 14.806 3.186 1.00 53.69 88 GLU A C 1
ATOM 701 O O . GLU A 1 88 ? 17.720 13.750 3.473 1.00 53.69 88 GLU A O 1
ATOM 706 N N . LEU A 1 89 ? 19.082 14.913 2.126 1.00 50.84 89 LEU A N 1
ATOM 707 C CA . LEU A 1 89 ? 19.349 13.833 1.162 1.00 50.84 89 LEU A CA 1
ATOM 708 C C . LEU A 1 89 ? 20.544 12.943 1.544 1.00 50.84 89 LEU A C 1
ATOM 710 O O . LEU A 1 89 ? 20.752 11.886 0.950 1.00 50.84 89 LEU A O 1
ATOM 714 N N . LYS A 1 90 ? 21.385 13.373 2.493 1.00 55.00 90 LYS A N 1
ATOM 715 C CA . LYS A 1 90 ? 22.663 12.697 2.789 1.00 55.00 90 LYS A CA 1
ATOM 716 C C . LYS A 1 90 ? 22.530 11.445 3.641 1.00 55.00 90 LYS A C 1
ATOM 718 O O . LYS A 1 90 ? 23.426 10.599 3.609 1.00 55.00 90 LYS A O 1
ATOM 723 N N . VAL A 1 91 ? 21.484 11.347 4.456 1.00 56.22 91 VAL A N 1
ATOM 724 C CA . VAL A 1 91 ? 21.334 10.248 5.409 1.00 56.22 91 VAL A CA 1
ATOM 725 C C . VAL A 1 91 ? 19.867 9.887 5.526 1.00 56.22 91 VAL A C 1
ATOM 727 O O . VAL A 1 91 ? 19.141 10.478 6.322 1.00 56.22 91 VAL A O 1
ATOM 730 N N . ASP A 1 92 ? 19.462 8.853 4.793 1.00 51.72 92 ASP A N 1
ATOM 731 C CA . ASP A 1 92 ? 18.210 8.178 5.103 1.00 51.72 92 ASP A CA 1
ATOM 732 C C . ASP A 1 92 ? 18.253 7.727 6.571 1.00 51.72 92 ASP A C 1
ATOM 734 O O . ASP A 1 92 ? 19.229 7.081 6.998 1.00 51.72 92 AS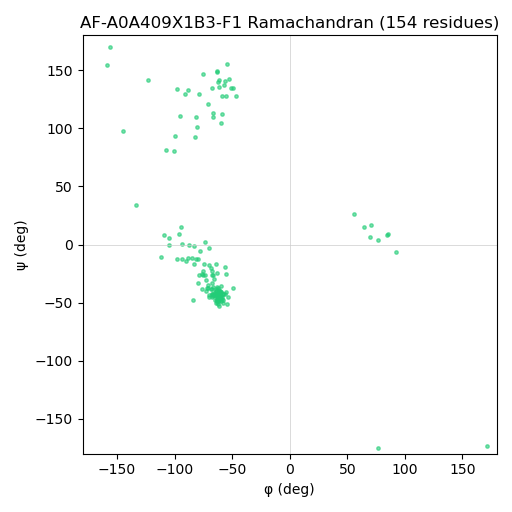P A O 1
ATOM 738 N N . PRO A 1 93 ? 17.237 8.066 7.383 1.00 58.50 93 PRO A N 1
ATOM 739 C CA . PRO A 1 93 ? 17.169 7.598 8.753 1.00 58.50 93 PRO A CA 1
ATOM 740 C C . PRO A 1 93 ? 17.160 6.066 8.761 1.00 58.50 93 PRO A C 1
ATOM 742 O O . PRO A 1 93 ? 16.212 5.419 8.331 1.00 58.50 93 PRO A O 1
ATOM 745 N N . LYS A 1 94 ? 18.244 5.470 9.272 1.00 60.50 94 LYS A N 1
ATOM 746 C CA . LYS A 1 94 ? 18.402 4.006 9.360 1.00 60.50 94 LYS A CA 1
ATOM 747 C C . LYS A 1 94 ? 17.481 3.361 10.397 1.00 60.50 94 LYS A C 1
ATOM 749 O O . LYS A 1 94 ? 17.318 2.146 10.392 1.00 60.50 94 LYS A O 1
ATOM 754 N N . ALA A 1 95 ? 16.946 4.162 11.314 1.00 53.84 95 ALA A N 1
ATOM 755 C CA . ALA A 1 95 ? 16.009 3.750 12.347 1.00 53.84 95 ALA A CA 1
ATOM 756 C C . ALA A 1 95 ? 15.219 4.967 12.846 1.00 53.84 95 ALA A C 1
ATOM 758 O O . ALA A 1 95 ? 15.708 6.100 12.793 1.00 53.84 95 ALA A O 1
ATOM 759 N N . ALA A 1 96 ? 14.020 4.720 13.370 1.00 58.31 96 ALA A N 1
ATOM 760 C CA . ALA A 1 96 ? 13.240 5.730 14.073 1.00 58.31 96 ALA A CA 1
ATOM 761 C C . ALA A 1 96 ? 14.000 6.227 15.319 1.00 58.31 96 ALA A C 1
ATOM 763 O O . ALA A 1 96 ? 14.593 5.442 16.062 1.00 58.31 96 ALA A O 1
ATOM 764 N N . ASN A 1 97 ? 14.012 7.544 15.536 1.00 60.16 97 ASN A N 1
ATOM 765 C CA . ASN A 1 97 ? 14.678 8.169 16.677 1.00 60.16 97 ASN A CA 1
ATOM 766 C C . ASN A 1 97 ? 13.657 8.507 17.771 1.00 60.16 97 ASN A C 1
ATOM 768 O O . ASN A 1 97 ? 13.083 9.594 17.773 1.00 60.16 97 ASN A O 1
ATOM 772 N N . TYR A 1 98 ? 13.484 7.584 18.715 1.00 59.00 98 TYR A N 1
ATOM 773 C CA . TYR A 1 98 ? 12.577 7.725 19.862 1.00 59.00 98 TYR A CA 1
ATOM 774 C C . TYR A 1 98 ? 13.142 8.614 20.990 1.00 59.00 98 TYR A C 1
ATOM 776 O O . TYR A 1 98 ? 12.444 8.953 21.936 1.00 59.00 98 TYR A O 1
ATOM 784 N N . ASN A 1 99 ? 14.401 9.072 20.904 1.00 60.47 99 ASN A N 1
ATOM 785 C CA . ASN A 1 99 ? 15.055 9.814 21.998 1.00 60.47 99 ASN A CA 1
ATOM 786 C C . ASN A 1 99 ? 14.491 11.229 22.237 1.00 60.47 99 ASN A C 1
ATOM 788 O O . ASN A 1 99 ? 14.970 11.934 23.126 1.00 60.47 99 ASN A O 1
ATOM 792 N N . LYS A 1 100 ? 13.534 11.690 21.423 1.00 63.34 100 LYS A N 1
ATOM 793 C CA . LYS A 1 100 ? 12.925 13.019 21.572 1.00 63.34 100 LYS A CA 1
ATOM 794 C C . LYS A 1 100 ? 11.802 13.065 22.606 1.00 63.34 100 LYS A C 1
ATOM 796 O O . LYS A 1 100 ? 11.470 14.169 23.035 1.00 63.34 100 LYS A O 1
ATOM 801 N N . PHE A 1 101 ? 11.244 11.926 23.015 1.00 63.19 101 PHE A N 1
ATOM 802 C CA . PHE A 1 101 ? 10.071 11.899 23.884 1.00 63.19 101 PHE A CA 1
ATOM 803 C C . PHE A 1 101 ? 10.327 11.107 25.172 1.00 63.19 101 PHE A C 1
ATOM 805 O O . PHE A 1 101 ? 11.039 10.105 25.151 1.00 63.19 101 PHE A O 1
ATOM 812 N N . PRO A 1 102 ? 9.800 11.581 26.315 1.00 67.38 102 PRO A N 1
ATOM 813 C CA . PRO A 1 102 ? 10.047 10.964 27.617 1.00 67.38 102 PRO A CA 1
ATOM 814 C C . PRO A 1 102 ? 9.252 9.669 27.836 1.00 67.38 102 PRO A C 1
ATOM 816 O O . PRO A 1 102 ? 9.676 8.833 28.632 1.00 67.38 102 PRO A O 1
ATOM 819 N N . ASP A 1 103 ? 8.117 9.501 27.154 1.00 70.38 103 ASP A N 1
ATOM 820 C CA . ASP A 1 103 ? 7.256 8.325 27.234 1.00 70.38 103 ASP A CA 1
ATOM 821 C C . ASP A 1 103 ? 6.401 8.166 25.956 1.00 70.38 103 ASP A C 1
ATOM 823 O O . ASP A 1 103 ? 6.323 9.057 25.102 1.00 70.38 103 ASP A O 1
ATOM 827 N N . THR A 1 104 ? 5.742 7.013 25.847 1.00 67.56 104 THR A N 1
ATOM 828 C CA . THR A 1 104 ? 4.865 6.633 24.732 1.00 67.56 104 THR A CA 1
ATOM 829 C C . THR A 1 104 ? 3.584 7.471 24.647 1.00 67.56 104 THR A C 1
ATOM 831 O O . THR A 1 104 ? 2.997 7.602 23.574 1.00 67.56 104 THR A O 1
ATOM 834 N N . GLU A 1 105 ? 3.146 8.088 25.747 1.00 68.81 105 GLU A N 1
ATOM 835 C CA . GLU A 1 105 ? 1.958 8.947 25.776 1.00 68.81 105 GLU A CA 1
ATOM 836 C C . GLU A 1 105 ? 2.249 10.321 25.147 1.00 68.81 105 GLU A C 1
ATOM 838 O O . GLU A 1 105 ? 1.438 10.856 24.386 1.00 68.81 105 GLU A O 1
ATOM 843 N N . HIS A 1 106 ? 3.444 10.866 25.375 1.00 68.81 106 HIS A N 1
ATOM 844 C CA . HIS A 1 106 ? 3.924 12.095 24.747 1.00 68.81 106 HIS A CA 1
ATOM 845 C C . HIS A 1 106 ? 4.227 11.890 23.257 1.00 68.81 106 HIS A C 1
ATOM 847 O O . HIS A 1 106 ? 3.933 12.783 22.461 1.00 68.81 106 HIS A O 1
ATOM 853 N N . GLU A 1 107 ? 4.725 10.716 22.853 1.00 69.44 107 GLU A N 1
ATOM 854 C CA . GLU A 1 107 ? 4.819 10.340 21.431 1.00 69.44 107 GLU A CA 1
ATOM 855 C C . GLU A 1 107 ? 3.438 10.293 20.765 1.00 69.44 107 GLU A C 1
ATOM 857 O O . GLU A 1 107 ? 3.261 10.776 19.640 1.00 69.44 107 GLU A O 1
ATOM 862 N N . ARG A 1 108 ? 2.437 9.759 21.478 1.00 68.44 108 ARG A N 1
ATOM 863 C CA . ARG A 1 108 ? 1.052 9.644 20.998 1.00 68.44 108 ARG A CA 1
ATOM 864 C C . ARG A 1 108 ? 0.403 11.008 20.828 1.00 68.44 108 ARG A C 1
ATOM 866 O O . ARG A 1 108 ? -0.203 11.269 19.791 1.00 68.44 108 ARG A O 1
ATOM 873 N N . ASN A 1 109 ? 0.608 11.907 21.785 1.00 66.25 109 ASN A N 1
ATOM 874 C CA . ASN A 1 109 ? 0.129 13.287 21.705 1.00 66.25 109 ASN A CA 1
ATOM 875 C C . ASN A 1 109 ? 0.842 14.109 20.619 1.00 66.25 109 ASN A C 1
ATOM 877 O O . ASN A 1 109 ? 0.256 15.049 20.084 1.00 66.25 109 ASN A O 1
ATOM 881 N N . ALA A 1 110 ? 2.078 13.751 20.262 1.00 67.62 110 ALA A N 1
ATOM 882 C CA . ALA A 1 110 ? 2.822 14.378 19.173 1.00 67.62 110 ALA A CA 1
ATOM 883 C C . ALA A 1 110 ? 2.481 13.809 17.779 1.00 67.62 110 ALA A C 1
ATOM 885 O O . ALA A 1 110 ? 3.037 14.276 16.786 1.00 67.62 110 ALA A O 1
ATOM 886 N N . GLY A 1 111 ? 1.590 12.811 17.688 1.00 62.47 111 GLY A N 1
ATOM 887 C CA . GLY A 1 111 ? 1.207 12.171 16.423 1.00 62.47 111 GLY A CA 1
ATOM 888 C C . GLY A 1 111 ? 2.304 11.301 15.799 1.00 62.47 111 GLY A C 1
ATOM 889 O O . GLY A 1 111 ? 2.231 10.985 14.616 1.00 62.47 111 GLY A O 1
ATOM 890 N N . LEU A 1 112 ? 3.324 10.933 16.579 1.00 63.34 112 LEU A N 1
ATOM 891 C CA . LEU A 1 112 ? 4.490 10.152 16.143 1.00 63.34 112 LEU A CA 1
ATOM 892 C C . LEU A 1 112 ? 4.445 8.691 16.612 1.00 63.34 112 LEU A C 1
ATOM 894 O O . LEU A 1 112 ? 5.357 7.921 16.323 1.00 63.34 112 LEU A O 1
ATOM 898 N N . PHE A 1 113 ? 3.400 8.312 17.346 1.00 64.44 113 PHE A N 1
ATOM 899 C CA . PHE A 1 113 ? 3.293 6.999 17.964 1.00 64.44 113 PHE A CA 1
ATOM 900 C C . PHE A 1 113 ? 2.862 5.919 16.973 1.00 64.44 113 PHE A C 1
ATOM 902 O O . PHE A 1 113 ? 1.858 6.053 16.272 1.00 64.44 113 PHE A O 1
ATOM 909 N N . ILE A 1 114 ? 3.625 4.830 16.964 1.00 66.94 114 ILE A N 1
ATOM 910 C CA . ILE A 1 114 ? 3.350 3.604 16.216 1.00 66.94 114 ILE A CA 1
ATOM 911 C C . ILE A 1 114 ? 2.493 2.705 17.116 1.00 66.94 114 ILE A C 1
ATOM 913 O O . ILE A 1 114 ? 2.814 2.549 18.290 1.00 66.94 114 ILE A O 1
ATOM 917 N N . ASN A 1 115 ? 1.402 2.143 16.582 1.00 73.44 115 ASN A N 1
ATOM 918 C CA . ASN A 1 115 ? 0.522 1.227 17.322 1.00 73.44 115 ASN A CA 1
ATOM 919 C C . ASN A 1 115 ? 1.340 0.100 17.984 1.00 73.44 115 ASN A C 1
ATOM 921 O O . ASN A 1 115 ? 2.190 -0.495 17.320 1.00 73.44 115 ASN A O 1
ATOM 925 N N . ASP A 1 116 ? 1.068 -0.206 19.256 1.00 78.06 116 ASP A N 1
ATOM 926 C CA . ASP A 1 116 ? 1.782 -1.266 19.980 1.00 78.06 116 ASP A CA 1
ATOM 927 C C . ASP A 1 116 ? 1.308 -2.662 19.529 1.00 78.06 116 ASP A C 1
ATOM 929 O O . ASP A 1 116 ? 0.130 -2.874 19.226 1.00 78.06 116 ASP A O 1
ATOM 933 N N . ASP A 1 117 ? 2.211 -3.643 19.527 1.00 78.88 117 ASP A N 1
ATOM 934 C CA . ASP A 1 117 ? 1.924 -5.024 19.127 1.00 78.88 117 ASP A CA 1
ATOM 935 C C . ASP A 1 117 ? 0.826 -5.647 20.001 1.00 78.88 117 ASP A C 1
ATOM 937 O O . ASP A 1 117 ? -0.000 -6.427 19.517 1.00 78.88 117 ASP A O 1
ATOM 941 N N . GLU A 1 118 ? 0.785 -5.303 21.291 1.00 81.19 118 GLU A N 1
ATOM 942 C CA . GLU A 1 118 ? -0.262 -5.772 22.202 1.00 81.19 118 GLU A CA 1
ATOM 943 C C . GLU A 1 118 ? -1.622 -5.120 21.910 1.00 81.19 118 GLU A C 1
ATOM 945 O O . GLU A 1 118 ? -2.642 -5.814 21.934 1.00 81.19 118 GLU A O 1
ATOM 950 N N . GLU A 1 119 ? -1.657 -3.833 21.545 1.00 80.75 119 GLU A N 1
ATOM 951 C CA . GLU A 1 119 ? -2.888 -3.148 21.115 1.00 80.75 119 GLU A CA 1
ATOM 952 C C . GLU A 1 119 ? -3.431 -3.774 19.818 1.00 80.75 119 GLU A C 1
ATOM 954 O O . GLU A 1 119 ? -4.630 -4.049 19.698 1.00 80.75 119 GLU A O 1
ATOM 959 N N . ILE A 1 120 ? -2.542 -4.093 18.872 1.00 84.25 120 ILE A N 1
ATOM 960 C CA . ILE A 1 120 ? -2.891 -4.771 17.616 1.00 84.25 120 ILE A CA 1
ATOM 961 C C . ILE A 1 120 ? -3.440 -6.180 17.886 1.00 84.25 120 ILE A C 1
ATOM 963 O O . ILE A 1 120 ? -4.449 -6.572 17.291 1.00 84.25 120 ILE A O 1
ATOM 967 N N . LYS A 1 121 ? -2.810 -6.957 18.778 1.00 85.00 121 LYS A N 1
ATOM 968 C CA . LYS A 1 121 ? -3.290 -8.302 19.146 1.00 85.00 121 LYS A CA 1
ATOM 969 C C . LYS A 1 121 ? -4.664 -8.257 19.803 1.00 85.00 121 LYS A C 1
ATOM 971 O O . LYS A 1 121 ? -5.521 -9.068 19.452 1.00 85.00 121 LYS A O 1
ATOM 976 N N . GLN A 1 122 ? -4.882 -7.321 20.725 1.00 84.25 122 GLN A N 1
ATOM 977 C CA . GLN A 1 122 ? -6.179 -7.150 21.381 1.00 84.25 122 GLN A CA 1
ATOM 978 C C . GLN A 1 122 ? -7.262 -6.791 20.363 1.00 84.25 122 GLN A C 1
ATOM 980 O O . GLN A 1 122 ? -8.294 -7.459 20.302 1.00 84.25 122 GLN A O 1
ATOM 985 N N . ALA A 1 123 ? -6.999 -5.812 19.495 1.00 85.19 123 ALA A N 1
ATOM 986 C CA . ALA A 1 123 ? -7.932 -5.421 18.445 1.00 85.19 123 ALA A CA 1
ATOM 987 C C . ALA A 1 123 ? -8.240 -6.571 17.471 1.00 85.19 123 ALA A C 1
ATOM 989 O O . ALA A 1 123 ? -9.402 -6.780 17.124 1.00 85.19 123 ALA A O 1
ATOM 990 N N . ARG A 1 124 ? -7.238 -7.376 17.088 1.00 85.25 124 ARG A N 1
ATOM 991 C CA . ARG A 1 124 ? -7.459 -8.595 16.288 1.00 85.25 1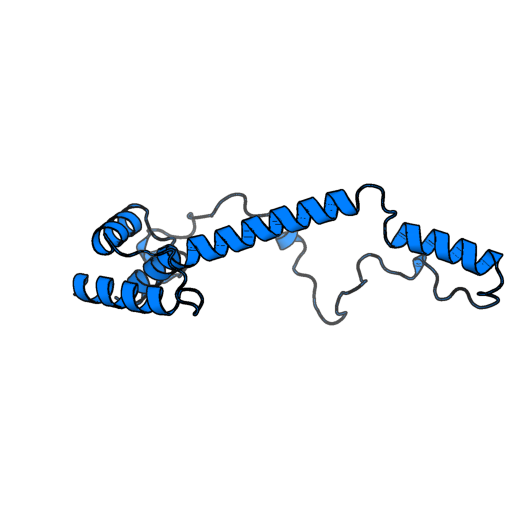24 ARG A CA 1
ATOM 992 C C . ARG A 1 124 ? -8.342 -9.611 17.005 1.00 85.25 124 ARG A C 1
ATOM 994 O O . ARG A 1 124 ? -9.204 -10.195 16.363 1.00 85.25 124 ARG A O 1
ATOM 1001 N N . GLY A 1 125 ? -8.160 -9.799 18.311 1.00 86.00 125 GLY A N 1
ATOM 1002 C CA . GLY A 1 125 ? -9.022 -10.674 19.110 1.00 86.00 125 GLY A CA 1
ATOM 1003 C C . GLY A 1 125 ? -10.478 -10.200 19.142 1.00 86.00 125 GLY A C 1
ATOM 1004 O O . GLY A 1 125 ? -11.396 -11.011 19.072 1.00 86.00 125 GLY A O 1
ATOM 1005 N N . HIS A 1 126 ? -10.706 -8.888 19.188 1.00 85.44 126 HIS A N 1
ATOM 1006 C CA . HIS A 1 126 ? -12.052 -8.310 19.139 1.00 85.44 126 HIS A CA 1
ATOM 1007 C C . HIS A 1 126 ? -12.698 -8.365 17.747 1.00 85.44 126 HIS A C 1
ATOM 1009 O O . HIS A 1 126 ? -13.924 -8.399 17.635 1.00 85.44 126 HIS A O 1
ATOM 1015 N N . LEU A 1 127 ? -11.885 -8.394 16.693 1.00 87.12 127 LEU A N 1
ATOM 1016 C CA . LEU A 1 127 ? -12.323 -8.521 15.303 1.00 87.12 127 LEU A CA 1
ATOM 1017 C C . LEU A 1 127 ? -12.320 -9.976 14.805 1.00 87.12 127 LEU A C 1
ATOM 1019 O O . LEU A 1 127 ? -12.410 -10.206 13.600 1.00 87.12 127 LEU A O 1
ATOM 1023 N N . ASP A 1 128 ? -12.245 -10.957 15.707 1.00 84.88 128 ASP A N 1
ATOM 1024 C CA . ASP A 1 128 ? -12.211 -12.369 15.334 1.00 84.88 128 ASP A CA 1
ATOM 1025 C C . ASP A 1 128 ? -13.437 -12.771 14.488 1.00 84.88 128 ASP A C 1
ATOM 1027 O O . ASP A 1 128 ? -14.575 -12.349 14.729 1.00 84.88 128 ASP A O 1
ATOM 1031 N N . GLY A 1 129 ? -13.187 -13.556 13.439 1.00 83.38 129 GLY A N 1
ATOM 1032 C CA . GLY A 1 129 ? -14.189 -13.944 12.440 1.00 83.38 129 GLY A CA 1
ATOM 1033 C C . GLY A 1 129 ? -14.562 -12.870 11.406 1.00 83.38 129 GLY A C 1
ATOM 1034 O O . GLY A 1 129 ? -15.447 -13.119 10.586 1.00 83.38 129 GLY A O 1
ATOM 1035 N N . MET A 1 130 ? -13.926 -11.695 11.417 1.00 88.19 130 MET A N 1
ATOM 1036 C CA . MET A 1 130 ? -14.035 -10.713 10.335 1.00 88.19 130 MET A CA 1
ATOM 1037 C C . MET A 1 130 ? -12.936 -10.940 9.297 1.00 88.19 130 MET A C 1
ATOM 1039 O O . MET A 1 130 ? -11.759 -11.020 9.642 1.00 88.19 130 MET A O 1
ATOM 1043 N N . ASP A 1 131 ? -13.319 -11.014 8.024 1.00 87.44 131 ASP A N 1
ATOM 1044 C CA . ASP A 1 131 ? -12.355 -11.014 6.929 1.00 87.44 131 ASP A CA 1
ATOM 1045 C C . ASP A 1 131 ? -11.912 -9.574 6.646 1.00 87.44 131 ASP A C 1
ATOM 1047 O O . ASP A 1 131 ? -12.654 -8.781 6.068 1.00 87.44 131 ASP A O 1
ATOM 1051 N N . LEU A 1 132 ? -10.726 -9.218 7.141 1.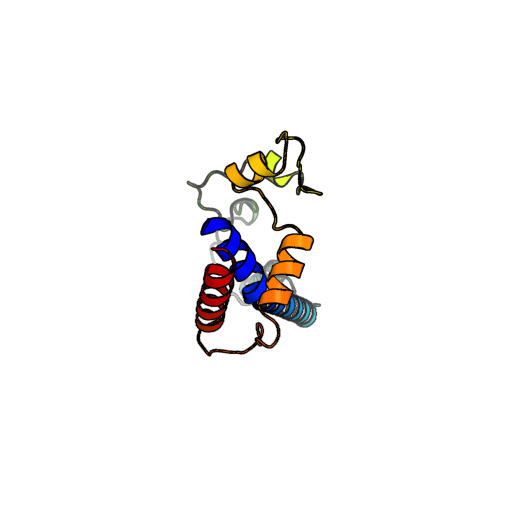00 85.56 132 LEU A N 1
ATOM 1052 C CA . LEU A 1 132 ? -10.142 -7.882 6.985 1.00 85.56 132 LEU A CA 1
ATOM 1053 C C . LEU A 1 132 ? -9.494 -7.678 5.608 1.00 85.56 132 LEU A C 1
ATOM 1055 O O . LEU A 1 132 ? -9.165 -6.545 5.264 1.00 85.56 132 LEU A O 1
ATOM 1059 N N . GLU A 1 133 ? -9.303 -8.760 4.852 1.00 85.44 133 GLU A N 1
ATOM 1060 C CA . GLU A 1 133 ? -8.689 -8.764 3.519 1.00 85.44 133 GLU A CA 1
ATOM 1061 C C . GLU A 1 133 ? -9.734 -8.958 2.411 1.00 85.44 133 GLU A C 1
ATOM 1063 O O . GLU A 1 133 ? -9.387 -9.096 1.237 1.00 85.44 133 GLU A O 1
ATOM 1068 N N . ALA A 1 134 ? -11.022 -8.984 2.769 1.00 85.44 134 ALA A N 1
ATOM 1069 C CA . ALA A 1 134 ? -12.090 -9.095 1.793 1.00 85.44 134 ALA A CA 1
ATOM 1070 C C . ALA A 1 134 ? -12.077 -7.893 0.835 1.00 85.44 134 ALA A C 1
ATOM 1072 O O . ALA A 1 134 ? -11.862 -6.749 1.228 1.00 85.44 134 ALA A O 1
ATOM 1073 N N . ASP A 1 135 ? -12.353 -8.155 -0.438 1.00 82.81 135 ASP A N 1
ATOM 1074 C CA . ASP A 1 135 ? -12.621 -7.093 -1.399 1.00 82.81 135 ASP A CA 1
ATOM 1075 C C . ASP A 1 135 ? -14.080 -6.652 -1.244 1.00 82.81 135 ASP A C 1
ATOM 1077 O O . ASP A 1 135 ? -15.012 -7.398 -1.561 1.00 82.81 135 ASP A O 1
ATOM 1081 N N . ASP A 1 136 ? -14.280 -5.447 -0.716 1.00 83.88 136 ASP A N 1
ATOM 1082 C CA . ASP A 1 136 ? -15.596 -4.816 -0.603 1.00 83.88 136 ASP A CA 1
ATOM 1083 C C . ASP A 1 136 ? -15.988 -4.023 -1.863 1.00 83.88 136 ASP A C 1
ATOM 1085 O O . ASP A 1 136 ? -17.081 -3.460 -1.925 1.00 83.88 136 ASP A O 1
ATOM 1089 N N . GLY A 1 137 ? -15.125 -3.973 -2.886 1.00 85.31 137 GLY A N 1
ATOM 1090 C CA . GLY A 1 137 ? -15.320 -3.153 -4.083 1.00 85.31 137 GLY A CA 1
ATOM 1091 C C . GLY A 1 137 ? -15.191 -1.645 -3.829 1.00 85.31 137 GLY A C 1
ATOM 1092 O O . GLY A 1 137 ? -15.448 -0.849 -4.736 1.00 85.31 137 GLY A O 1
ATOM 1093 N N . ASN A 1 138 ? -14.792 -1.249 -2.618 1.00 86.88 138 ASN A N 1
ATOM 1094 C CA . ASN A 1 138 ? -14.659 0.129 -2.155 1.00 86.88 138 ASN A CA 1
ATOM 1095 C C . ASN A 1 138 ? -13.320 0.347 -1.422 1.00 86.88 138 ASN A C 1
ATOM 1097 O O . ASN A 1 138 ? -13.231 1.122 -0.470 1.00 86.88 138 ASN A O 1
ATOM 1101 N N . PHE A 1 139 ? -12.265 -0.346 -1.865 1.00 80.44 139 PHE A N 1
ATOM 1102 C CA . PHE A 1 139 ? -10.904 -0.248 -1.322 1.00 80.44 139 PHE A CA 1
ATOM 1103 C C . PHE A 1 139 ? -10.790 -0.523 0.191 1.00 80.44 139 PHE A C 1
ATOM 1105 O O . PHE A 1 139 ? -9.865 -0.026 0.832 1.00 80.44 139 PHE A O 1
ATOM 1112 N N . GLY A 1 140 ? -11.697 -1.305 0.775 1.00 84.00 140 GLY A N 1
ATOM 1113 C CA . GLY A 1 140 ? -11.698 -1.632 2.202 1.00 84.00 140 GLY A CA 1
ATOM 1114 C C . GLY A 1 140 ? -12.376 -0.585 3.091 1.00 84.00 140 GLY A C 1
ATOM 1115 O O . GLY A 1 140 ? -12.293 -0.687 4.318 1.00 84.00 140 GLY A O 1
ATOM 1116 N N . ILE A 1 141 ? -13.041 0.431 2.525 1.00 88.25 141 ILE A N 1
ATOM 1117 C CA . ILE A 1 141 ? -13.743 1.472 3.295 1.00 88.25 141 ILE A CA 1
ATOM 1118 C C . ILE A 1 141 ? -14.901 0.882 4.107 1.00 88.25 141 ILE A C 1
ATOM 1120 O O . ILE A 1 141 ? -15.102 1.278 5.261 1.00 88.25 141 ILE A O 1
ATOM 1124 N N . ASP A 1 142 ? -15.647 -0.068 3.551 1.00 88.00 142 ASP A N 1
ATOM 1125 C CA . ASP A 1 142 ? -16.813 -0.643 4.222 1.00 88.00 142 ASP A CA 1
ATOM 1126 C C . ASP A 1 142 ? -16.351 -1.563 5.359 1.00 88.00 142 ASP A C 1
ATOM 1128 O O . ASP A 1 142 ? -16.876 -1.511 6.478 1.00 88.00 142 ASP A O 1
ATOM 1132 N N . ILE A 1 143 ? -15.284 -2.327 5.111 1.00 88.56 143 ILE A N 1
ATOM 1133 C CA . ILE A 1 143 ? -14.598 -3.155 6.114 1.00 88.56 143 ILE A CA 1
ATOM 1134 C C . ILE A 1 143 ? -14.040 -2.277 7.237 1.00 88.56 143 ILE A C 1
ATOM 1136 O O . ILE A 1 143 ? -14.231 -2.586 8.415 1.00 88.56 143 ILE A O 1
ATOM 1140 N N . TYR A 1 144 ? -13.424 -1.144 6.904 1.00 90.94 144 TYR A N 1
ATOM 1141 C CA . TYR A 1 144 ? -12.951 -0.168 7.882 1.00 90.94 144 TYR A CA 1
ATOM 1142 C C . TYR A 1 144 ? -14.086 0.372 8.758 1.00 90.94 144 TYR A C 1
ATOM 1144 O O . TYR A 1 144 ? -13.976 0.347 9.986 1.00 90.94 144 TYR A O 1
ATOM 1152 N N . CYS A 1 145 ? -15.201 0.799 8.161 1.00 89.44 145 CYS A N 1
ATOM 1153 C CA . CYS A 1 145 ? -16.347 1.319 8.911 1.00 89.44 145 CYS A CA 1
ATOM 1154 C C . CYS A 1 145 ? -16.919 0.276 9.884 1.00 89.44 145 CYS A C 1
ATOM 1156 O O . CYS A 1 145 ? -17.252 0.599 11.031 1.00 89.44 145 CYS A O 1
ATOM 1158 N N . ILE A 1 146 ? -17.003 -0.987 9.454 1.00 88.56 146 ILE A N 1
ATOM 1159 C CA . ILE A 1 146 ? -17.465 -2.098 10.295 1.00 88.56 146 ILE A CA 1
ATOM 1160 C C . ILE A 1 146 ? -16.467 -2.370 11.431 1.00 88.56 146 ILE A C 1
ATOM 1162 O O . ILE A 1 146 ? -16.888 -2.532 12.580 1.00 88.56 146 ILE A O 1
ATOM 1166 N N . ALA A 1 147 ? -15.164 -2.386 11.138 1.00 88.81 147 ALA A N 1
ATOM 1167 C CA . ALA A 1 147 ? -14.119 -2.627 12.131 1.00 88.81 147 ALA A CA 1
ATOM 1168 C C . ALA A 1 147 ? -14.102 -1.535 13.213 1.00 88.81 147 ALA A C 1
ATOM 1170 O O . ALA A 1 147 ? -14.102 -1.850 14.405 1.00 88.81 147 ALA A O 1
ATOM 1171 N N . VAL A 1 148 ? -14.187 -0.260 12.812 1.00 90.31 148 VAL A N 1
ATOM 1172 C CA . VAL A 1 148 ? -14.294 0.880 13.739 1.00 90.31 148 VAL A CA 1
ATOM 1173 C C . VAL A 1 148 ? -15.547 0.759 14.597 1.00 90.31 148 VAL A C 1
ATOM 1175 O O . VAL A 1 148 ? -15.460 0.891 15.813 1.00 90.31 148 VAL A O 1
ATOM 1178 N N . SER A 1 149 ? -16.699 0.448 13.997 1.00 88.12 149 SER A N 1
ATOM 1179 C CA . SER A 1 149 ? -17.960 0.328 14.740 1.00 88.12 149 SER A CA 1
ATOM 1180 C C . SER A 1 149 ? -17.907 -0.772 15.804 1.00 88.12 149 SER A C 1
ATOM 1182 O O . SER A 1 149 ? -18.413 -0.580 16.911 1.00 88.12 149 SER A O 1
ATOM 1184 N N . ARG A 1 150 ? -17.271 -1.913 15.497 1.00 87.19 150 ARG A N 1
ATOM 1185 C CA . ARG A 1 150 ? -17.099 -3.033 16.437 1.00 87.19 150 ARG A CA 1
ATOM 1186 C C . ARG A 1 150 ? -16.119 -2.716 17.562 1.00 87.19 150 ARG A C 1
ATOM 1188 O O . ARG A 1 150 ? -16.399 -3.039 18.710 1.00 87.19 150 ARG A O 1
ATOM 1195 N N . LEU A 1 151 ? -14.986 -2.087 17.254 1.00 85.94 151 LEU A N 1
ATOM 1196 C CA . LEU A 1 151 ? -14.009 -1.723 18.282 1.00 85.94 151 LEU A CA 1
ATOM 1197 C C . LEU A 1 151 ? -14.504 -0.567 19.158 1.00 85.94 151 LEU A C 1
ATOM 1199 O O . LEU A 1 151 ? -14.316 -0.605 20.369 1.00 85.94 151 LEU A O 1
ATOM 1203 N N . ALA A 1 152 ? -1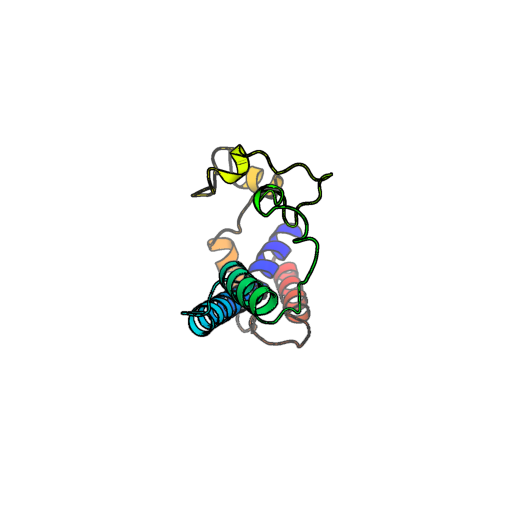5.207 0.412 18.583 1.00 84.75 152 ALA A N 1
ATOM 1204 C CA . ALA A 1 152 ? -15.782 1.526 19.334 1.00 84.75 152 ALA A CA 1
ATOM 1205 C C . ALA A 1 152 ? -16.840 1.065 20.351 1.00 84.75 152 ALA A C 1
ATOM 1207 O O . ALA A 1 152 ? -16.883 1.594 21.453 1.00 84.75 152 ALA A O 1
ATOM 1208 N N . THR A 1 153 ? -17.645 0.045 20.024 1.00 81.00 153 THR A N 1
ATOM 1209 C CA . THR A 1 153 ? -18.645 -0.518 20.956 1.00 81.00 153 THR A CA 1
ATOM 1210 C C . THR A 1 153 ? -18.048 -1.379 22.070 1.00 81.00 153 THR A C 1
ATOM 1212 O O . THR A 1 153 ? -18.734 -1.656 23.049 1.00 81.00 153 THR A O 1
ATOM 1215 N N . LEU A 1 154 ? -16.796 -1.821 21.935 1.00 71.06 154 LEU A N 1
ATOM 1216 C CA . LEU A 1 154 ? -16.096 -2.636 22.935 1.00 71.06 154 LEU A CA 1
ATOM 1217 C C . LEU A 1 154 ? -15.175 -1.814 23.847 1.00 71.06 154 LEU A C 1
ATOM 1219 O O . LEU A 1 154 ? -14.696 -2.344 24.847 1.00 71.06 154 LEU A O 1
ATOM 1223 N N . MET A 1 155 ? -14.909 -0.555 23.491 1.00 62.72 155 MET A N 1
ATOM 1224 C CA . MET A 1 155 ? -14.000 0.345 24.209 1.00 62.72 155 MET A CA 1
ATOM 1225 C C . MET A 1 155 ? -14.719 1.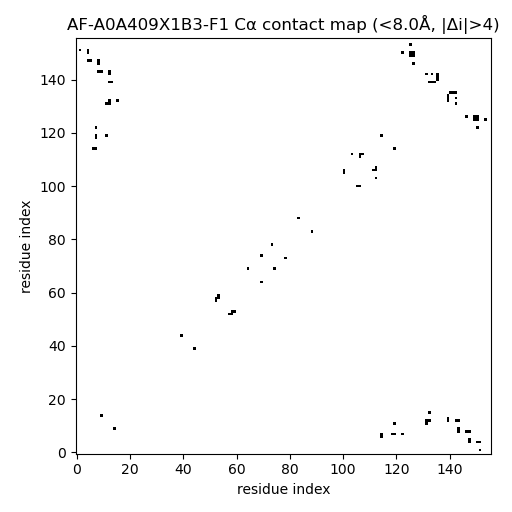493 24.948 1.00 62.72 155 MET A C 1
ATOM 1227 O O . MET A 1 155 ? -14.038 2.373 25.474 1.00 62.72 155 MET A O 1
ATOM 1231 N N . GLU A 1 156 ? -16.058 1.476 25.010 1.00 52.88 156 GLU A N 1
ATOM 1232 C CA . GLU A 1 156 ? -16.865 2.226 25.999 1.00 52.88 156 GLU A CA 1
ATOM 1233 C C . GLU A 1 156 ? -16.917 1.499 27.352 1.00 52.88 156 GLU A C 1
ATOM 1235 O O . GLU A 1 156 ? -16.817 2.196 28.390 1.00 52.88 156 GLU A O 1
#

Solvent-accessible surface area (backbone atoms only — not comparable to full-atom values): 9850 Å² total; per-residue (Å²): 125,65,67,65,52,50,56,51,35,48,50,66,40,45,47,61,58,54,51,48,55,50,52,52,50,52,50,53,51,51,49,49,51,59,75,43,61,86,55,68,51,73,66,56,47,46,53,53,50,49,55,50,32,48,77,67,59,74,56,79,67,87,85,68,78,56,76,86,72,55,54,83,91,49,75,93,54,61,92,87,57,79,74,76,59,70,76,72,74,72,56,79,76,90,61,87,79,65,87,85,47,96,47,71,66,58,28,45,75,68,74,70,54,74,85,50,72,66,60,53,52,51,52,48,63,75,45,62,95,60,73,59,83,56,86,71,89,53,91,38,51,66,57,36,53,52,50,40,56,56,52,55,72,73,73,115

Mean predicted aligned error: 16.09 Å